Protein AF-A0A938QPD2-F1 (afdb_monomer)

Solvent-accessible surface area (backbone atoms only — not comparable to full-atom values): 8062 Å² total; per-residue (Å²): 136,84,89,86,85,81,87,83,86,51,97,85,56,64,78,82,76,54,91,72,86,74,48,78,65,59,46,38,57,74,72,45,44,70,67,54,48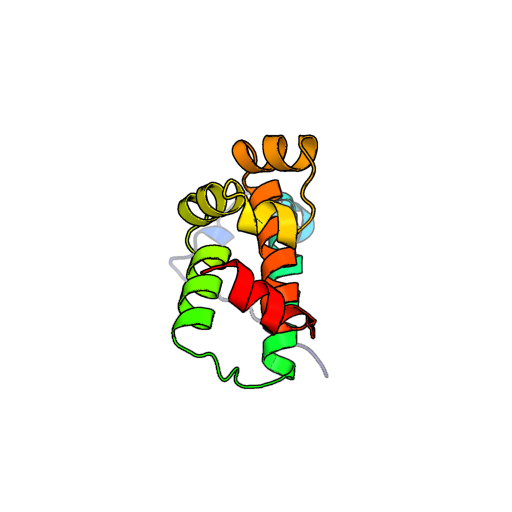,78,63,45,56,68,52,47,51,54,54,50,52,45,62,72,75,45,88,78,92,64,54,79,64,56,48,53,52,51,47,32,51,75,72,30,61,72,59,32,59,55,49,56,70,36,68,54,42,33,70,72,68,69,63,49,73,68,59,49,56,44,37,75,79,30,69,68,51,38,48,57,52,32,51,56,52,46,47,38,60,75,75,39,92,60,19,62,61,53,57,59,51,71,112

Radius of gyration: 20.28 Å; Cα contacts (8 Å, |Δi|>4): 69; chains: 1; bounding box: 55×33×51 Å

Structure (mmCIF, N/CA/C/O backbone):
data_AF-A0A938QPD2-F1
#
_entry.id   AF-A0A938QPD2-F1
#
loop_
_atom_site.group_PDB
_atom_site.id
_atom_site.type_symbol
_atom_site.label_atom_id
_atom_site.label_alt_id
_atom_site.label_comp_id
_atom_site.label_asym_id
_atom_site.label_entity_id
_atom_site.label_seq_id
_atom_site.pdbx_PDB_ins_code
_atom_site.Cartn_x
_atom_site.Cartn_y
_atom_site.Cartn_z
_atom_site.occupancy
_atom_site.B_iso_or_equiv
_atom_site.auth_seq_id
_atom_site.auth_comp_id
_atom_site.auth_asym_id
_atom_site.auth_atom_id
_atom_site.pdbx_PDB_model_num
ATOM 1 N N . MET A 1 1 ? 34.637 2.287 -0.599 1.00 53.22 1 MET A N 1
ATOM 2 C CA . MET A 1 1 ? 34.002 1.005 -0.968 1.00 53.22 1 MET A CA 1
ATOM 3 C C . MET A 1 1 ? 33.808 1.033 -2.467 1.00 53.22 1 MET A C 1
ATOM 5 O O . MET A 1 1 ? 33.277 2.021 -2.950 1.00 53.22 1 MET A O 1
ATOM 9 N N . ALA A 1 2 ? 34.334 0.047 -3.189 1.00 61.31 2 ALA A N 1
ATOM 10 C CA . ALA A 1 2 ? 34.071 -0.100 -4.615 1.00 61.31 2 ALA A CA 1
ATOM 11 C C . ALA A 1 2 ? 32.944 -1.122 -4.763 1.00 61.31 2 ALA A C 1
ATOM 13 O O . ALA A 1 2 ? 33.076 -2.241 -4.265 1.00 61.31 2 ALA A O 1
ATOM 14 N N . ASP A 1 3 ? 31.846 -0.719 -5.391 1.00 63.50 3 ASP A N 1
ATOM 15 C CA . ASP A 1 3 ? 30.747 -1.626 -5.695 1.00 63.50 3 ASP A CA 1
ATOM 16 C C . ASP A 1 3 ? 31.125 -2.456 -6.925 1.00 63.50 3 ASP A C 1
ATOM 18 O O . ASP A 1 3 ? 31.516 -1.912 -7.960 1.00 63.50 3 ASP A O 1
ATOM 22 N N . TYR A 1 4 ? 31.024 -3.779 -6.807 1.00 76.38 4 TYR A N 1
ATOM 23 C CA . TYR A 1 4 ? 31.266 -4.709 -7.905 1.00 76.38 4 TYR A CA 1
ATOM 24 C C . TYR A 1 4 ? 29.931 -5.242 -8.411 1.00 76.38 4 TYR A C 1
ATOM 26 O O . TYR A 1 4 ? 29.170 -5.850 -7.658 1.00 76.38 4 TYR A O 1
ATOM 34 N N . TYR A 1 5 ? 29.671 -5.050 -9.700 1.00 76.75 5 TYR A N 1
ATOM 35 C CA . TYR A 1 5 ? 28.496 -5.584 -10.379 1.00 76.75 5 TYR A CA 1
ATOM 36 C C . TYR A 1 5 ? 28.948 -6.646 -11.381 1.00 76.75 5 TYR A C 1
ATOM 38 O O . TYR A 1 5 ? 29.895 -6.428 -12.135 1.00 76.75 5 TYR A O 1
ATOM 46 N N . PHE A 1 6 ? 28.270 -7.794 -11.402 1.00 79.94 6 PHE A N 1
ATOM 47 C CA . PHE A 1 6 ? 28.468 -8.824 -12.418 1.00 79.94 6 PHE A CA 1
ATOM 48 C C . PHE A 1 6 ? 27.136 -9.132 -13.094 1.00 79.94 6 PHE A C 1
ATOM 50 O O . PHE A 1 6 ? 26.117 -9.365 -12.443 1.00 79.94 6 PHE A O 1
ATOM 57 N N . CYS A 1 7 ? 27.144 -9.119 -14.421 1.00 79.44 7 CYS A N 1
ATOM 58 C CA . CYS A 1 7 ? 25.977 -9.446 -15.220 1.00 79.44 7 CYS A CA 1
ATOM 59 C C . CYS A 1 7 ? 25.925 -10.968 -15.414 1.00 79.44 7 CYS A C 1
ATOM 61 O O . CYS A 1 7 ? 26.819 -11.535 -16.042 1.00 79.44 7 CYS A O 1
ATOM 63 N N . ARG A 1 8 ? 24.917 -11.651 -14.853 1.00 81.50 8 ARG A N 1
ATOM 64 C CA . ARG A 1 8 ? 24.726 -13.090 -15.101 1.00 81.50 8 ARG A CA 1
ATOM 65 C C . ARG A 1 8 ? 23.965 -13.306 -16.401 1.00 81.50 8 ARG A C 1
ATOM 67 O O . ARG A 1 8 ? 22.782 -12.991 -16.481 1.00 81.50 8 ARG A O 1
ATOM 74 N N . GLN A 1 9 ? 24.637 -13.912 -17.372 1.00 83.75 9 GLN A N 1
ATOM 75 C CA . GLN A 1 9 ? 24.011 -14.437 -18.579 1.00 83.75 9 GLN A CA 1
ATOM 76 C C . GLN A 1 9 ? 23.632 -15.894 -18.335 1.00 83.75 9 GLN A C 1
ATOM 78 O O . GLN A 1 9 ? 24.479 -16.782 -18.302 1.00 83.75 9 GLN A O 1
ATOM 83 N N . LEU A 1 10 ? 22.349 -16.103 -18.069 1.00 87.69 10 LEU A N 1
ATOM 84 C CA . LEU A 1 10 ? 21.754 -17.423 -17.910 1.00 87.69 10 LEU A CA 1
ATOM 85 C C . LEU A 1 10 ? 21.240 -17.863 -19.282 1.00 87.69 10 LEU A C 1
ATOM 87 O O . LEU A 1 10 ? 20.648 -17.055 -19.994 1.00 87.69 10 LEU A O 1
ATOM 91 N N . ASP A 1 11 ? 21.458 -19.122 -19.642 1.00 88.81 11 ASP A N 1
ATOM 92 C CA . ASP A 1 11 ? 21.088 -19.720 -20.933 1.00 88.81 11 ASP A CA 1
ATOM 93 C C . ASP A 1 11 ? 19.585 -19.631 -21.245 1.00 88.81 11 ASP A C 1
ATOM 95 O O . ASP A 1 11 ?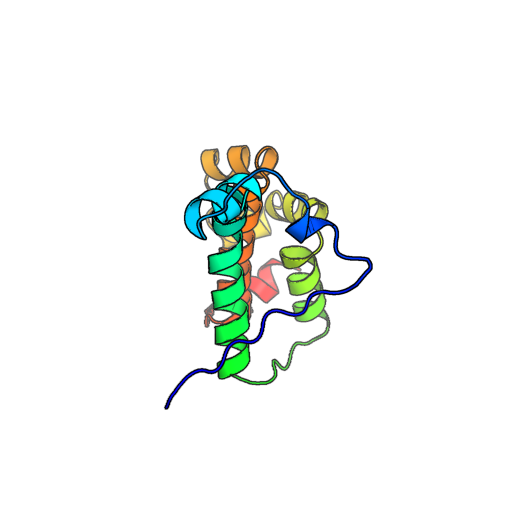 19.192 -19.529 -22.405 1.00 88.81 11 ASP A O 1
ATOM 99 N N . TYR A 1 12 ? 18.744 -19.591 -20.213 1.00 86.44 12 TYR A N 1
ATOM 100 C CA . TYR A 1 12 ? 17.298 -19.391 -20.338 1.00 86.44 12 TYR A CA 1
ATOM 101 C C . TYR A 1 12 ? 16.848 -17.918 -20.335 1.00 86.44 12 TYR A C 1
ATOM 103 O O . TYR A 1 12 ? 15.666 -17.639 -20.542 1.00 86.44 12 TYR A O 1
ATOM 111 N N . CYS A 1 13 ? 17.739 -16.955 -20.074 1.00 87.50 13 CYS A N 1
ATOM 112 C CA . CYS A 1 13 ? 17.379 -15.537 -20.041 1.00 87.50 13 CYS A CA 1
ATOM 113 C C . CYS A 1 13 ? 17.403 -14.940 -21.452 1.00 87.50 13 CYS A C 1
ATOM 115 O O . CYS A 1 13 ? 18.456 -14.575 -21.971 1.00 87.50 13 CYS A O 1
ATOM 117 N N . GLN A 1 14 ? 16.226 -14.762 -22.052 1.00 86.25 14 GLN A N 1
ATOM 118 C CA . GLN A 1 14 ? 16.100 -14.145 -23.379 1.00 86.25 14 GLN A CA 1
ATOM 119 C C . GLN A 1 14 ? 16.272 -12.618 -23.376 1.00 86.25 14 GLN A C 1
ATOM 121 O O . GLN A 1 14 ? 16.331 -12.011 -24.441 1.00 86.25 14 GLN A O 1
ATOM 126 N N . GLY A 1 15 ? 16.401 -11.986 -22.204 1.00 83.31 15 GLY A N 1
ATOM 127 C CA . GLY A 1 15 ? 16.505 -10.527 -22.085 1.00 83.31 15 GLY A CA 1
ATOM 128 C C . GLY A 1 15 ? 17.702 -9.918 -22.826 1.00 83.31 15 GLY A C 1
ATOM 129 O O . GLY A 1 15 ? 17.616 -8.783 -23.279 1.00 83.31 15 GLY A O 1
ATOM 130 N N . PHE A 1 16 ? 18.790 -10.675 -23.010 1.00 82.75 16 PHE A N 1
ATOM 131 C CA . PHE A 1 16 ? 19.975 -10.228 -23.759 1.00 82.75 16 PHE A CA 1
ATOM 132 C C . PHE A 1 16 ? 19.820 -10.304 -25.282 1.00 82.75 16 PHE A C 1
ATOM 134 O O . PHE A 1 16 ? 20.634 -9.725 -25.994 1.00 82.75 16 PHE A O 1
ATOM 141 N N . ALA A 1 17 ? 18.814 -11.025 -25.781 1.00 86.31 17 ALA A N 1
ATOM 142 C CA . ALA A 1 17 ? 18.542 -11.161 -27.212 1.00 86.31 17 ALA A CA 1
ATOM 143 C C . ALA A 1 17 ? 17.585 -10.075 -27.740 1.00 86.31 17 ALA A C 1
ATOM 145 O O . ALA A 1 17 ? 17.217 -10.104 -28.912 1.00 86.31 17 ALA A O 1
ATOM 146 N N . GLY A 1 18 ? 17.147 -9.150 -26.879 1.00 84.31 18 GLY A N 1
ATOM 147 C CA . GLY A 1 18 ? 16.262 -8.056 -27.261 1.00 84.31 18 GLY A CA 1
ATOM 148 C C . GLY A 1 18 ? 16.964 -7.014 -28.132 1.00 84.31 18 GLY A C 1
ATOM 149 O O . GLY A 1 18 ? 18.130 -6.697 -27.923 1.00 84.31 18 GLY A O 1
ATOM 150 N N . GLU A 1 19 ? 16.227 -6.445 -29.082 1.00 87.31 19 GLU A N 1
ATOM 151 C CA . GLU A 1 19 ? 16.722 -5.391 -29.982 1.00 87.31 19 GLU A CA 1
ATOM 152 C C . GLU A 1 19 ? 16.718 -3.995 -29.332 1.00 87.31 19 GLU A C 1
ATOM 154 O O . GLU A 1 19 ? 17.276 -3.044 -29.875 1.00 87.31 19 GLU A O 1
ATOM 159 N N . VAL A 1 20 ? 16.072 -3.860 -28.170 1.00 88.88 20 VAL A N 1
ATOM 160 C CA . VAL A 1 20 ? 15.909 -2.584 -27.468 1.00 88.88 20 VAL A CA 1
ATOM 161 C C . VAL A 1 20 ? 17.064 -2.364 -26.496 1.00 88.88 20 VAL A C 1
ATOM 163 O O . VAL A 1 20 ? 17.247 -3.127 -25.547 1.00 88.88 20 VAL A O 1
ATOM 166 N N . GLU A 1 21 ? 17.800 -1.270 -26.685 1.00 89.06 21 GLU A N 1
ATOM 167 C CA . GLU A 1 21 ? 18.731 -0.772 -25.676 1.00 89.06 21 GLU A CA 1
ATOM 168 C C . GLU A 1 21 ? 17.978 -0.042 -24.560 1.00 89.06 21 GLU A C 1
ATOM 170 O O . GLU A 1 21 ? 17.186 0.878 -24.789 1.00 89.06 21 GLU A O 1
ATOM 175 N N . TRP A 1 22 ? 18.250 -0.439 -23.320 1.00 90.44 22 TRP A N 1
ATOM 176 C CA . TRP A 1 22 ? 17.566 0.094 -22.153 1.00 90.44 22 TRP A CA 1
ATOM 177 C C . TRP A 1 22 ? 18.433 1.083 -21.388 1.00 90.44 22 TRP A C 1
ATOM 179 O O . TRP A 1 22 ? 19.561 0.795 -20.991 1.00 90.44 22 TRP A O 1
ATOM 189 N N . THR A 1 23 ? 17.842 2.225 -21.059 1.00 92.44 23 THR A N 1
ATOM 190 C CA . THR A 1 23 ? 18.266 3.001 -19.896 1.00 92.44 23 THR A CA 1
ATOM 191 C C . THR A 1 23 ? 17.464 2.532 -18.686 1.00 92.44 23 THR A C 1
ATOM 193 O O . THR A 1 23 ? 16.339 2.052 -18.828 1.00 92.44 23 THR A O 1
ATOM 196 N N . VAL A 1 24 ? 17.982 2.741 -17.472 1.00 89.88 24 VAL A N 1
ATOM 197 C CA . VAL A 1 24 ? 17.226 2.439 -16.239 1.00 89.88 24 VAL A CA 1
ATOM 198 C C . VAL A 1 24 ? 15.858 3.130 -16.244 1.00 89.88 24 VAL A C 1
ATOM 200 O O . VAL A 1 24 ? 14.865 2.545 -15.823 1.00 89.88 24 VAL A O 1
ATOM 203 N N . ARG A 1 25 ? 15.789 4.370 -16.743 1.00 91.44 25 ARG A N 1
ATOM 204 C CA . ARG A 1 25 ? 14.537 5.128 -16.835 1.00 91.44 25 ARG A CA 1
ATOM 205 C C . ARG A 1 25 ? 13.568 4.508 -17.840 1.00 91.44 25 ARG A C 1
ATOM 207 O O . ARG A 1 25 ? 12.414 4.306 -17.485 1.00 91.44 25 ARG A O 1
ATOM 214 N N . SER A 1 26 ? 14.021 4.233 -19.066 1.00 93.00 26 SER A N 1
ATOM 215 C CA . SER A 1 26 ? 13.142 3.705 -20.119 1.00 93.00 26 SER A CA 1
ATOM 216 C C . SER A 1 26 ? 12.622 2.318 -19.768 1.00 93.00 26 SER A C 1
ATOM 218 O O . SER A 1 26 ? 11.442 2.059 -19.961 1.00 93.00 26 SER A O 1
ATOM 220 N N . TRP A 1 27 ? 13.459 1.478 -19.159 1.00 90.75 27 TRP A N 1
ATOM 221 C CA . TRP A 1 27 ? 13.029 0.171 -18.677 1.00 90.75 27 TRP A CA 1
ATOM 222 C C . TRP A 1 27 ? 11.996 0.294 -17.555 1.00 90.75 27 TRP A C 1
ATOM 224 O O . TRP A 1 27 ? 10.958 -0.347 -17.600 1.00 90.75 27 TRP A O 1
ATOM 234 N N . ARG A 1 28 ? 12.212 1.170 -16.564 1.00 91.12 28 ARG A N 1
ATOM 235 C CA . ARG A 1 28 ? 11.230 1.366 -15.483 1.00 91.12 28 ARG A CA 1
ATOM 236 C C . ARG A 1 28 ? 9.866 1.830 -15.995 1.00 91.12 28 ARG A C 1
ATOM 238 O O . ARG A 1 28 ? 8.854 1.333 -15.509 1.00 91.12 28 ARG A O 1
ATOM 245 N N . ALA A 1 29 ? 9.856 2.760 -16.945 1.00 90.81 29 ALA A N 1
ATOM 246 C CA . ALA A 1 29 ? 8.625 3.241 -17.559 1.00 90.81 29 ALA A CA 1
ATOM 247 C C . ALA A 1 29 ? 7.917 2.123 -18.343 1.00 90.81 29 ALA A C 1
ATOM 249 O O . ALA A 1 29 ? 6.719 1.930 -18.177 1.00 90.81 29 ALA A O 1
ATOM 250 N N . ASP A 1 30 ? 8.664 1.342 -19.127 1.00 91.25 30 ASP A N 1
ATOM 251 C CA . ASP A 1 30 ? 8.136 0.202 -19.890 1.00 91.25 30 ASP A CA 1
ATOM 252 C C . ASP A 1 30 ? 7.495 -0.871 -18.993 1.00 91.25 30 ASP A C 1
ATOM 254 O O . ASP A 1 30 ? 6.444 -1.418 -19.310 1.00 91.25 30 ASP A O 1
ATOM 258 N N . GLN A 1 31 ? 8.079 -1.118 -17.822 1.00 91.19 31 GLN A N 1
ATOM 259 C CA . GLN A 1 31 ? 7.557 -2.080 -16.851 1.00 91.19 31 GLN A CA 1
ATOM 260 C C . GLN A 1 31 ? 6.392 -1.534 -15.995 1.00 91.19 31 GLN A C 1
ATOM 262 O O . GLN A 1 31 ? 5.907 -2.241 -15.111 1.00 91.19 31 GLN A O 1
ATOM 267 N N . GLY A 1 32 ? 5.959 -0.282 -16.200 1.00 91.25 32 GLY A N 1
ATOM 268 C CA . GLY A 1 32 ? 4.867 0.341 -15.439 1.00 91.25 32 GLY A CA 1
ATOM 269 C C . GLY A 1 32 ? 5.217 0.667 -13.982 1.00 91.25 32 GLY A C 1
ATOM 270 O O . GLY A 1 32 ? 4.345 0.698 -13.110 1.00 91.25 32 GLY A O 1
ATOM 271 N N . PHE A 1 33 ? 6.504 0.869 -13.659 1.00 88.88 33 PHE A N 1
ATOM 272 C CA . PHE A 1 33 ? 6.906 1.172 -12.277 1.00 88.88 33 PHE A CA 1
ATOM 273 C C . PHE A 1 33 ? 6.321 2.486 -11.764 1.00 88.88 33 PHE A C 1
ATOM 275 O O . PHE A 1 33 ? 6.148 2.626 -10.554 1.00 88.88 33 PHE A O 1
ATOM 282 N N . ASP A 1 34 ? 6.065 3.449 -12.645 1.00 86.19 34 ASP A N 1
ATOM 283 C CA . ASP A 1 34 ? 5.617 4.778 -12.239 1.00 86.19 34 ASP A CA 1
ATOM 284 C C . ASP A 1 34 ? 4.197 4.730 -11.659 1.00 86.19 34 ASP A C 1
ATOM 286 O O . ASP A 1 34 ? 3.927 5.379 -10.647 1.00 86.19 34 ASP A O 1
ATOM 290 N N . GLU A 1 35 ? 3.312 3.901 -12.214 1.00 84.94 35 GLU A N 1
ATOM 291 C CA . GLU A 1 35 ? 1.986 3.622 -11.663 1.00 84.94 35 GLU A CA 1
ATOM 292 C C . GLU A 1 35 ? 2.082 2.840 -10.347 1.00 84.94 35 GLU A C 1
ATOM 294 O O . GLU A 1 35 ? 1.458 3.215 -9.352 1.00 84.94 35 GLU A O 1
ATOM 299 N N . TYR A 1 36 ? 2.908 1.789 -10.306 1.00 83.62 36 TYR A N 1
ATOM 300 C CA . TYR A 1 36 ? 3.097 0.973 -9.102 1.00 83.62 36 TYR A CA 1
ATOM 301 C C . TYR A 1 36 ? 3.679 1.769 -7.922 1.00 83.62 36 TYR A C 1
ATOM 303 O O . TYR A 1 36 ? 3.303 1.544 -6.768 1.00 83.62 36 TYR A O 1
ATOM 311 N N . GLU A 1 37 ? 4.580 2.721 -8.180 1.00 86.12 37 GLU A N 1
ATOM 312 C CA . GLU A 1 37 ? 5.179 3.574 -7.148 1.00 86.12 37 GLU A CA 1
ATOM 313 C C . GLU A 1 37 ? 4.140 4.374 -6.357 1.00 86.12 37 GLU A C 1
ATOM 315 O O . GLU A 1 37 ? 4.351 4.606 -5.163 1.00 86.12 37 GLU A O 1
ATOM 320 N N . GLN A 1 38 ? 3.021 4.756 -6.985 1.00 86.25 38 GLN A N 1
ATOM 321 C CA . GLN A 1 38 ? 2.011 5.634 -6.384 1.00 86.25 38 GLN A CA 1
ATOM 322 C C . GLN A 1 38 ? 1.395 5.061 -5.105 1.00 86.25 38 GLN A C 1
ATOM 324 O O . GLN A 1 38 ? 0.978 5.834 -4.248 1.00 86.25 38 GLN A O 1
ATOM 329 N N . GLY A 1 39 ? 1.338 3.731 -4.978 1.00 84.62 39 GLY A N 1
ATOM 330 C CA . GLY A 1 39 ? 0.859 3.042 -3.776 1.00 84.62 39 GLY A CA 1
ATOM 331 C C . GLY A 1 39 ? 1.953 2.310 -2.997 1.00 84.62 39 GLY A C 1
ATOM 332 O O . GLY A 1 39 ? 1.761 1.975 -1.832 1.00 84.62 39 GLY A O 1
ATOM 333 N N . ARG A 1 40 ? 3.110 2.034 -3.607 1.00 89.94 40 ARG A N 1
ATOM 334 C CA . ARG A 1 40 ? 4.159 1.212 -2.982 1.00 89.94 40 ARG A CA 1
ATOM 335 C C . ARG A 1 40 ? 4.933 1.953 -1.893 1.00 89.94 40 ARG A C 1
ATOM 337 O O . ARG A 1 40 ? 5.350 1.336 -0.915 1.00 89.94 40 ARG A O 1
ATOM 344 N N . ARG A 1 41 ? 5.172 3.255 -2.073 1.00 89.94 41 ARG A N 1
ATOM 345 C CA . ARG A 1 41 ? 6.046 4.033 -1.181 1.00 89.94 41 ARG A CA 1
ATOM 346 C C . ARG A 1 41 ? 5.512 4.102 0.247 1.00 89.94 41 ARG A C 1
ATOM 348 O O . ARG A 1 41 ? 6.222 3.741 1.176 1.00 89.94 41 ARG A O 1
ATOM 355 N N . GLU A 1 42 ? 4.252 4.485 0.393 1.00 91.44 42 GLU A N 1
ATOM 356 C CA . GLU A 1 42 ? 3.578 4.624 1.690 1.00 91.44 42 GLU A CA 1
ATOM 357 C C . GLU A 1 42 ? 3.503 3.274 2.428 1.00 91.44 42 GLU A C 1
ATOM 359 O O . GLU A 1 42 ? 3.708 3.203 3.639 1.00 91.44 42 GLU A O 1
ATOM 364 N N . TRP A 1 43 ? 3.304 2.171 1.695 1.00 93.25 43 TRP A N 1
ATOM 365 C CA . TRP A 1 43 ? 3.358 0.824 2.269 1.00 93.25 43 TRP A CA 1
ATOM 366 C C . TRP A 1 43 ? 4.735 0.469 2.827 1.00 93.25 43 TRP A C 1
ATOM 3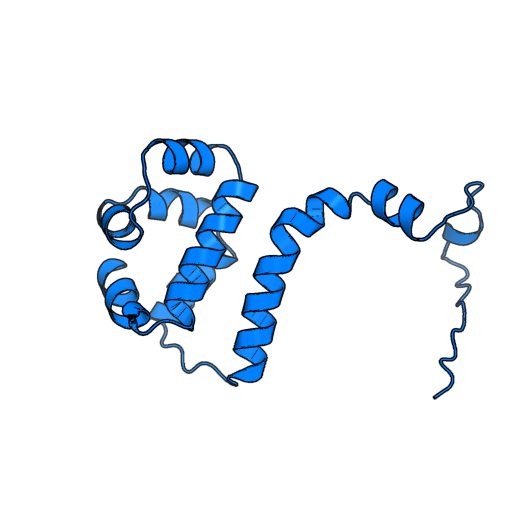68 O O . TRP A 1 43 ? 4.849 -0.056 3.936 1.00 93.25 43 TRP A O 1
ATOM 378 N N . LEU A 1 44 ? 5.795 0.763 2.070 1.00 93.81 44 LEU A N 1
ATOM 379 C CA . LEU A 1 44 ? 7.156 0.527 2.536 1.00 93.81 44 LEU A CA 1
ATOM 380 C C . LEU A 1 44 ? 7.484 1.333 3.785 1.00 93.81 44 LEU A C 1
ATOM 382 O O . LEU A 1 44 ? 8.143 0.803 4.672 1.00 93.81 44 LEU A O 1
ATOM 386 N N . GLU A 1 45 ? 7.038 2.584 3.865 1.00 92.75 45 GLU A N 1
ATOM 387 C CA . GLU A 1 45 ? 7.250 3.422 5.045 1.00 92.75 45 GLU A CA 1
ATOM 388 C C . GLU A 1 45 ? 6.644 2.775 6.297 1.00 92.75 45 GLU A C 1
ATOM 390 O O . GLU A 1 45 ? 7.337 2.652 7.307 1.00 92.75 45 GLU A O 1
ATOM 395 N N . ILE A 1 46 ? 5.417 2.245 6.206 1.00 92.94 46 ILE A N 1
ATOM 396 C CA . ILE A 1 46 ? 4.770 1.504 7.303 1.00 92.94 46 ILE A CA 1
ATOM 397 C C . ILE A 1 46 ? 5.603 0.280 7.709 1.00 92.94 46 ILE A C 1
ATOM 399 O O . ILE A 1 46 ? 5.863 0.070 8.896 1.00 92.94 46 ILE A O 1
ATOM 403 N N . LEU A 1 47 ? 6.038 -0.532 6.739 1.00 91.75 47 LEU A N 1
ATOM 404 C CA . LEU A 1 47 ? 6.822 -1.741 7.015 1.00 91.75 47 LEU A CA 1
ATOM 405 C C . LEU A 1 47 ? 8.182 -1.422 7.646 1.00 91.75 47 LEU A C 1
ATOM 407 O O . LEU A 1 47 ? 8.591 -2.089 8.598 1.00 91.75 47 LEU A O 1
ATOM 411 N N . LEU A 1 48 ? 8.876 -0.403 7.136 1.00 93.12 48 LEU A N 1
ATOM 412 C CA . LEU A 1 48 ? 10.170 0.039 7.654 1.00 93.12 48 LEU A CA 1
ATOM 413 C C . LEU A 1 48 ? 10.029 0.601 9.067 1.00 93.12 48 LEU A C 1
ATOM 415 O O . LEU A 1 48 ? 10.794 0.222 9.952 1.00 93.12 48 LEU A O 1
ATOM 419 N N . GLN A 1 49 ? 9.024 1.446 9.303 1.00 91.62 49 GLN A N 1
ATOM 420 C CA . GLN A 1 49 ? 8.744 1.994 10.625 1.00 91.62 49 GLN A CA 1
ATOM 421 C C . GLN A 1 49 ? 8.430 0.885 11.636 1.00 91.62 49 GLN A C 1
ATOM 423 O O . GLN A 1 49 ? 8.995 0.882 12.730 1.00 91.62 49 GLN A O 1
ATOM 428 N N . GLN A 1 50 ? 7.603 -0.098 11.264 1.00 89.62 50 GLN A N 1
ATOM 429 C CA . GLN A 1 50 ? 7.343 -1.257 12.120 1.00 89.62 50 GLN A CA 1
ATOM 430 C C . GLN A 1 50 ? 8.618 -2.074 12.378 1.00 89.62 50 GLN A C 1
ATOM 432 O O . GLN A 1 50 ? 8.839 -2.527 13.500 1.00 89.62 50 GLN A O 1
ATOM 437 N N . GLY A 1 51 ? 9.477 -2.236 11.367 1.00 89.62 51 GLY A N 1
ATOM 438 C CA . GLY A 1 51 ? 10.774 -2.901 11.505 1.00 89.62 51 GLY A CA 1
ATOM 439 C C . GLY A 1 51 ? 11.695 -2.213 12.516 1.00 89.62 51 GLY A C 1
ATOM 440 O O . GLY A 1 51 ? 12.370 -2.895 13.284 1.00 89.62 51 GLY A O 1
ATOM 441 N N . LEU A 1 52 ? 11.676 -0.877 12.569 1.00 89.69 52 LEU A N 1
ATOM 442 C CA . LEU A 1 52 ? 12.442 -0.085 13.538 1.00 89.69 52 LEU A CA 1
ATOM 443 C C . LEU A 1 52 ? 11.877 -0.168 14.964 1.00 89.69 52 LEU A C 1
ATOM 445 O O . LEU A 1 52 ? 12.646 -0.160 15.922 1.00 89.69 52 LEU A O 1
ATOM 449 N N . GLN A 1 53 ? 10.553 -0.259 15.119 1.00 87.38 53 GLN A N 1
ATOM 450 C CA . GLN A 1 53 ? 9.903 -0.393 16.432 1.00 87.38 53 GLN A CA 1
ATOM 451 C C . GLN A 1 53 ? 10.030 -1.803 17.032 1.00 87.38 53 GLN A C 1
ATOM 453 O O . GLN A 1 53 ? 9.833 -1.986 18.234 1.00 87.38 53 GLN A O 1
ATOM 458 N N . GLY A 1 54 ? 10.376 -2.800 16.213 1.00 84.50 54 GLY A N 1
ATOM 459 C CA . GLY A 1 54 ? 10.508 -4.188 16.635 1.00 84.50 54 GLY A CA 1
ATOM 460 C C . GLY A 1 54 ? 9.178 -4.959 16.610 1.00 84.50 54 GLY A C 1
ATOM 461 O O . GLY A 1 54 ? 8.218 -4.554 15.949 1.00 84.50 54 GLY A O 1
ATOM 462 N N . PRO A 1 55 ? 9.110 -6.131 17.265 1.00 83.25 55 PRO A N 1
ATOM 463 C CA . PRO A 1 55 ? 7.961 -7.024 17.155 1.00 83.25 55 PRO A CA 1
ATOM 464 C C . PRO A 1 55 ? 6.692 -6.421 17.773 1.00 83.25 55 PRO A C 1
ATOM 466 O O . PRO A 1 55 ? 6.648 -6.092 18.958 1.00 83.25 55 PRO A O 1
ATOM 469 N N . LEU A 1 56 ? 5.622 -6.352 16.976 1.00 80.50 56 LEU A N 1
ATOM 470 C CA . LEU A 1 56 ? 4.308 -5.900 17.425 1.00 80.50 56 LEU A CA 1
ATOM 471 C C . LEU A 1 56 ? 3.601 -6.992 18.241 1.00 80.50 56 LEU A C 1
ATOM 473 O O . LEU A 1 56 ? 3.225 -8.040 17.709 1.00 80.50 56 LEU A O 1
ATOM 477 N N . GLN A 1 57 ? 3.327 -6.721 19.516 1.00 80.56 57 GLN A N 1
ATOM 478 C CA . GLN A 1 57 ? 2.447 -7.562 20.332 1.00 80.56 57 GLN A CA 1
ATOM 479 C C . GLN A 1 57 ? 0.977 -7.279 19.988 1.00 80.56 57 GLN A C 1
ATOM 481 O O . GLN A 1 57 ? 0.269 -6.551 20.679 1.00 80.56 57 GLN A O 1
ATOM 486 N N . ALA A 1 58 ? 0.511 -7.848 18.877 1.00 82.38 58 ALA A N 1
ATOM 487 C CA . ALA A 1 58 ? -0.874 -7.730 18.439 1.00 82.38 58 ALA A CA 1
ATOM 488 C C . ALA A 1 58 ? -1.739 -8.847 19.038 1.00 82.38 58 ALA A C 1
ATOM 490 O O . ALA A 1 58 ? -1.444 -10.033 18.888 1.00 82.38 58 ALA A O 1
ATOM 491 N N . ASN A 1 59 ? -2.863 -8.495 19.663 1.00 88.31 59 ASN A N 1
ATOM 492 C CA . ASN A 1 59 ? -3.878 -9.485 20.024 1.00 88.31 59 ASN A CA 1
ATOM 493 C C . ASN A 1 59 ? -4.616 -10.003 18.764 1.00 88.31 59 ASN A C 1
ATOM 495 O O . ASN A 1 59 ? -4.457 -9.483 17.656 1.00 88.31 59 ASN A O 1
ATOM 499 N N . ALA A 1 60 ? -5.446 -11.043 18.914 1.00 90.44 60 ALA A N 1
ATOM 500 C CA . ALA A 1 60 ? -6.166 -11.646 17.784 1.00 90.44 60 ALA A CA 1
ATOM 501 C C . ALA A 1 60 ? -7.060 -10.647 17.029 1.00 90.44 60 ALA A C 1
ATOM 503 O O . ALA A 1 60 ? -7.265 -10.787 15.825 1.00 90.44 60 ALA A O 1
ATOM 504 N N . ARG A 1 61 ? -7.570 -9.630 17.727 1.00 86.19 61 ARG A N 1
ATOM 505 C CA . ARG A 1 61 ? -8.410 -8.588 17.147 1.00 86.19 61 ARG A CA 1
ATOM 506 C C . ARG A 1 61 ? -7.605 -7.655 16.245 1.00 86.19 61 ARG A C 1
ATOM 508 O O . ARG A 1 61 ? -7.976 -7.486 15.090 1.00 86.19 61 ARG A O 1
ATOM 515 N N . VAL A 1 62 ? -6.496 -7.110 16.746 1.00 86.56 62 VAL A N 1
ATOM 516 C CA . VAL A 1 62 ? -5.600 -6.236 15.972 1.00 86.56 62 VAL A CA 1
ATOM 517 C C . VAL A 1 62 ? -5.099 -6.961 14.727 1.00 86.56 62 VAL A C 1
ATOM 519 O O . VAL A 1 62 ? -5.140 -6.387 13.646 1.00 86.56 62 VAL A O 1
ATOM 522 N N . ARG A 1 63 ? -4.733 -8.246 14.847 1.00 90.19 63 ARG A N 1
ATOM 523 C CA . ARG A 1 63 ? -4.353 -9.071 13.690 1.00 90.19 63 ARG A CA 1
ATOM 524 C C . ARG A 1 63 ? -5.458 -9.139 12.638 1.00 90.19 63 ARG A C 1
ATOM 526 O O . ARG A 1 63 ? -5.181 -8.895 11.475 1.00 90.19 63 ARG A O 1
ATOM 533 N N . ARG A 1 64 ? -6.710 -9.411 13.028 1.00 91.56 64 ARG A N 1
ATOM 534 C CA . ARG A 1 64 ? -7.838 -9.455 12.078 1.00 91.56 64 ARG A CA 1
ATOM 535 C C . ARG A 1 64 ? -8.088 -8.112 11.394 1.00 91.56 64 ARG A C 1
ATOM 537 O O . ARG A 1 64 ? -8.328 -8.098 10.190 1.00 91.56 64 ARG A O 1
ATOM 544 N N . ILE A 1 65 ? -8.045 -7.010 12.146 1.00 89.69 65 ILE A N 1
ATOM 545 C CA . ILE A 1 65 ? -8.233 -5.661 11.593 1.00 89.69 65 ILE A CA 1
ATOM 546 C C . ILE A 1 65 ? -7.112 -5.359 10.597 1.00 89.69 65 ILE A C 1
ATOM 548 O O . ILE A 1 65 ? -7.398 -5.036 9.449 1.00 89.69 65 ILE A O 1
ATOM 552 N N . PHE A 1 66 ? -5.855 -5.553 11.001 1.00 92.12 66 PHE A N 1
ATOM 553 C CA . PHE A 1 66 ? -4.693 -5.371 10.135 1.00 92.12 66 PHE A CA 1
ATOM 554 C C . PHE A 1 66 ? -4.806 -6.207 8.857 1.00 92.12 66 PHE A C 1
ATOM 556 O O . PHE A 1 66 ? -4.682 -5.666 7.765 1.00 92.12 66 PHE A O 1
ATOM 563 N N . THR A 1 67 ? -5.109 -7.505 8.975 1.00 93.19 67 THR A N 1
ATOM 564 C CA . THR A 1 67 ? -5.262 -8.390 7.814 1.00 93.19 67 THR A CA 1
ATOM 565 C C . THR A 1 67 ? -6.366 -7.914 6.876 1.00 93.19 67 THR A C 1
ATOM 567 O O . THR A 1 67 ? -6.187 -7.963 5.666 1.00 93.19 67 THR A O 1
ATOM 570 N N . THR A 1 68 ? -7.479 -7.418 7.419 1.00 94.12 68 THR A N 1
ATOM 571 C CA . THR A 1 68 ? -8.585 -6.902 6.604 1.00 94.12 68 THR A CA 1
ATOM 572 C C . THR A 1 68 ? -8.156 -5.657 5.835 1.00 94.12 68 THR A C 1
ATOM 574 O O . THR A 1 68 ? -8.310 -5.609 4.623 1.00 94.12 68 THR A O 1
ATOM 577 N N . ILE A 1 69 ? -7.571 -4.675 6.526 1.00 93.94 69 ILE A N 1
ATOM 578 C CA . ILE A 1 69 ? -7.168 -3.404 5.914 1.00 93.94 69 ILE A CA 1
ATOM 579 C C . ILE A 1 69 ? -6.040 -3.610 4.886 1.00 93.94 69 ILE A C 1
ATOM 581 O O . ILE A 1 69 ? -6.054 -2.966 3.844 1.00 93.94 69 ILE A O 1
ATOM 585 N N . ALA A 1 70 ? -5.081 -4.501 5.161 1.00 93.69 70 ALA A N 1
ATOM 586 C CA . ALA A 1 70 ? -3.889 -4.682 4.329 1.00 93.69 70 ALA A CA 1
ATOM 587 C C . ALA A 1 70 ? -4.050 -5.698 3.183 1.00 93.69 70 ALA A C 1
ATOM 589 O O . ALA A 1 70 ? -3.364 -5.570 2.173 1.00 93.69 70 ALA A O 1
ATOM 590 N N . TYR A 1 71 ? -4.900 -6.721 3.335 1.00 94.25 71 TYR A N 1
ATOM 591 C CA . TYR A 1 71 ? -4.937 -7.862 2.405 1.00 94.25 71 TYR A CA 1
ATOM 592 C C . TYR A 1 71 ? -6.333 -8.236 1.890 1.00 94.25 71 TYR A C 1
ATOM 594 O O . TYR A 1 71 ? -6.424 -9.071 0.994 1.00 94.25 71 TYR A O 1
ATOM 602 N N . ASP A 1 72 ? -7.410 -7.642 2.412 1.00 95.62 72 ASP A N 1
ATOM 603 C CA . ASP A 1 72 ? -8.784 -7.891 1.947 1.00 95.62 72 ASP A CA 1
ATOM 604 C C . ASP A 1 72 ? -9.460 -6.561 1.554 1.00 95.62 72 ASP A C 1
ATOM 606 O O . ASP A 1 72 ? -10.298 -6.034 2.298 1.00 95.62 72 ASP A O 1
ATOM 610 N N . PRO A 1 73 ? -9.077 -5.974 0.400 1.00 92.25 73 PRO A N 1
ATOM 611 C CA . PRO A 1 73 ? -9.565 -4.665 -0.031 1.00 92.25 73 PRO A CA 1
ATOM 612 C C . PRO A 1 73 ? -11.088 -4.632 -0.205 1.00 92.25 73 PRO A C 1
ATOM 614 O O . PRO A 1 73 ? -11.723 -3.632 0.127 1.00 92.25 73 PRO A O 1
ATOM 617 N N . ASP A 1 74 ? -11.706 -5.732 -0.639 1.00 93.69 74 ASP A N 1
ATOM 618 C CA . ASP A 1 74 ? -13.160 -5.815 -0.794 1.00 93.69 74 ASP A CA 1
ATOM 619 C C . ASP A 1 74 ? -13.883 -5.732 0.548 1.00 93.69 74 ASP A C 1
ATOM 621 O O . ASP A 1 74 ? -14.891 -5.030 0.696 1.00 93.69 74 ASP A O 1
ATOM 625 N N . ARG A 1 75 ? -13.383 -6.449 1.559 1.00 93.94 75 ARG A N 1
ATOM 626 C CA . ARG A 1 75 ? -13.942 -6.368 2.907 1.00 93.94 75 ARG A CA 1
ATOM 627 C C . ARG A 1 75 ? -13.638 -5.032 3.559 1.00 93.9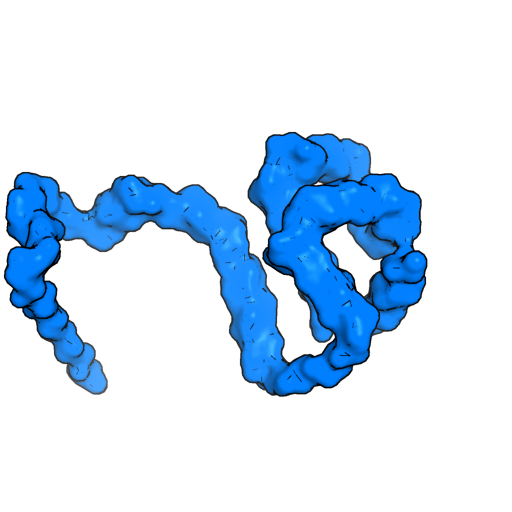4 75 ARG A C 1
ATOM 629 O O . ARG A 1 75 ? -14.517 -4.497 4.233 1.00 93.94 75 ARG A O 1
ATOM 636 N N . PHE A 1 76 ? -12.458 -4.469 3.324 1.00 94.50 76 PHE A N 1
ATOM 637 C CA . PHE A 1 76 ? -12.120 -3.137 3.806 1.00 94.50 76 PHE A CA 1
ATOM 638 C C . PHE A 1 76 ? -13.053 -2.068 3.221 1.00 94.50 76 PHE A C 1
ATOM 640 O O . PHE A 1 76 ? -13.593 -1.252 3.967 1.00 94.50 76 PHE A O 1
ATOM 647 N N . ARG A 1 77 ? -13.352 -2.137 1.918 1.00 93.31 77 ARG A N 1
ATOM 648 C CA . ARG A 1 77 ? -14.305 -1.245 1.244 1.00 93.31 77 ARG A CA 1
ATOM 649 C C . ARG A 1 77 ? -15.699 -1.304 1.879 1.00 93.31 77 ARG A C 1
ATOM 651 O O . ARG A 1 77 ? -16.313 -0.261 2.085 1.00 93.31 77 ARG A O 1
ATOM 658 N N . ARG A 1 78 ? -16.179 -2.494 2.265 1.00 91.81 78 ARG A N 1
ATOM 659 C CA . ARG A 1 78 ? -17.438 -2.640 3.026 1.00 91.81 78 ARG A CA 1
ATOM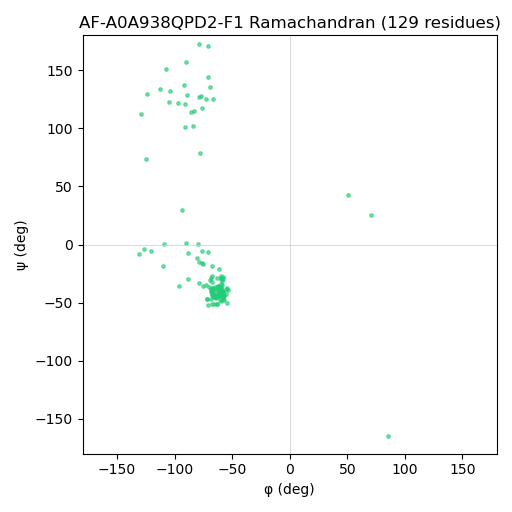 660 C C . ARG A 1 78 ? -17.341 -2.049 4.434 1.00 91.81 78 ARG A C 1
ATOM 662 O O . ARG A 1 78 ? -18.251 -1.340 4.846 1.00 91.81 78 ARG A O 1
ATOM 669 N N . MET A 1 79 ? -16.234 -2.290 5.134 1.00 90.12 79 MET A N 1
ATOM 670 C CA . MET A 1 79 ? -15.998 -1.791 6.495 1.00 90.12 79 MET A CA 1
ATOM 671 C C . MET A 1 79 ? -15.991 -0.255 6.558 1.00 90.12 79 MET A C 1
ATOM 673 O O . MET A 1 79 ? -16.535 0.326 7.489 1.00 90.12 79 MET A O 1
ATOM 677 N N . ILE A 1 80 ? -15.458 0.419 5.533 1.00 90.06 80 ILE A N 1
ATOM 678 C CA . ILE A 1 80 ? -15.480 1.888 5.416 1.00 90.06 80 ILE A CA 1
ATOM 679 C C . ILE A 1 80 ? -16.907 2.455 5.385 1.00 90.06 80 ILE A C 1
ATOM 681 O O . ILE A 1 80 ? -17.150 3.583 5.822 1.00 90.06 80 ILE A O 1
ATOM 685 N N . LEU A 1 81 ? -17.870 1.691 4.866 1.00 87.62 81 LEU A N 1
ATOM 686 C CA . LEU A 1 81 ? -19.257 2.135 4.780 1.00 87.62 81 LEU A CA 1
ATOM 687 C C . LEU A 1 81 ? -19.981 2.072 6.127 1.00 87.62 81 LEU A C 1
ATOM 689 O O . LEU A 1 81 ? -21.020 2.719 6.258 1.00 87.62 81 LEU A O 1
ATOM 693 N N . GLU A 1 82 ? -19.444 1.350 7.109 1.00 87.81 82 GLU A N 1
ATOM 694 C CA . GLU A 1 82 ? -20.049 1.220 8.430 1.00 87.81 82 GLU A CA 1
ATOM 695 C C . GLU A 1 82 ? -19.986 2.556 9.198 1.00 87.81 82 GLU A C 1
ATOM 697 O O . GLU A 1 82 ? -18.940 3.216 9.218 1.00 87.81 82 GLU A O 1
ATOM 702 N N . PRO A 1 83 ? -21.078 2.984 9.867 1.00 83.50 83 PRO A N 1
ATOM 703 C CA . PRO A 1 83 ? -21.130 4.279 10.554 1.00 83.50 83 PRO A CA 1
ATOM 704 C C . PRO A 1 83 ? -20.008 4.486 11.579 1.00 83.50 83 PRO A C 1
ATOM 706 O O . PRO A 1 83 ? -19.446 5.579 11.666 1.00 83.50 83 PRO A O 1
ATOM 709 N N . ALA A 1 84 ? -19.647 3.427 12.312 1.00 79.56 84 ALA A N 1
ATOM 710 C CA . ALA A 1 84 ? -18.593 3.466 13.323 1.00 79.56 84 ALA A CA 1
ATOM 711 C C . ALA A 1 84 ? -17.216 3.799 12.718 1.00 79.56 84 ALA A C 1
ATOM 713 O O . ALA A 1 84 ? -16.428 4.549 13.305 1.00 79.56 84 ALA A O 1
ATOM 714 N N . PHE A 1 85 ? -16.950 3.315 11.500 1.00 81.50 85 PHE A N 1
ATOM 715 C CA . PHE A 1 85 ? -15.716 3.611 10.783 1.00 81.50 85 PHE A CA 1
ATOM 716 C C . PHE A 1 85 ? -15.679 5.052 10.277 1.00 81.50 85 PHE A C 1
ATOM 718 O O . PHE A 1 85 ? -14.699 5.766 10.500 1.00 81.50 85 PHE A O 1
ATOM 725 N N . ARG A 1 86 ? -16.772 5.506 9.646 1.00 78.50 86 ARG A N 1
ATOM 726 C CA . ARG A 1 86 ? -16.882 6.873 9.109 1.00 78.50 86 ARG A CA 1
ATOM 727 C C . ARG A 1 86 ? -16.674 7.926 10.189 1.00 78.50 86 ARG A C 1
ATOM 729 O O . ARG A 1 86 ? -15.984 8.916 9.958 1.00 78.50 86 ARG A O 1
ATOM 736 N N . GLN A 1 87 ? -17.227 7.690 11.378 1.00 75.38 87 GLN A N 1
ATOM 737 C CA . GLN A 1 87 ? -17.084 8.604 12.506 1.00 75.38 87 GLN A CA 1
ATOM 738 C C . GLN A 1 87 ? -15.651 8.641 13.058 1.00 75.38 87 GLN A C 1
ATOM 740 O O . GLN A 1 87 ? -15.213 9.684 13.534 1.00 75.38 87 GLN A O 1
ATOM 745 N N . SER A 1 88 ? -14.916 7.530 12.968 1.00 76.25 88 SER A N 1
ATOM 746 C CA . SER A 1 88 ? -13.553 7.410 13.500 1.00 76.25 88 SER A CA 1
ATOM 747 C C . SER A 1 88 ? -12.490 8.043 12.600 1.00 76.25 88 SER A C 1
ATOM 749 O O . SER A 1 88 ? -11.496 8.560 13.106 1.00 76.25 88 SER A O 1
ATOM 751 N N . PHE A 1 89 ? -12.692 8.013 11.279 1.00 78.44 89 PHE A N 1
ATOM 752 C CA . PHE A 1 89 ? -11.715 8.499 10.295 1.00 78.44 89 PHE A CA 1
ATOM 753 C C . PHE A 1 89 ? -12.115 9.797 9.581 1.00 78.44 89 PHE A C 1
ATOM 755 O O . PHE A 1 89 ? -11.334 10.291 8.770 1.00 78.44 89 PHE A O 1
ATOM 762 N N . HIS A 1 90 ? -13.284 10.365 9.904 1.00 81.25 90 HIS A N 1
ATOM 763 C CA . HIS A 1 90 ? -13.784 11.634 9.356 1.00 81.25 90 HIS A CA 1
ATOM 764 C C . HIS A 1 90 ? -13.744 11.699 7.817 1.00 81.25 90 HIS A C 1
ATOM 766 O O . HIS A 1 90 ? -13.359 12.715 7.246 1.00 81.25 90 HIS A O 1
ATOM 772 N N . LEU A 1 91 ? -14.131 10.604 7.154 1.00 83.38 91 LEU A N 1
ATOM 773 C CA . LEU A 1 91 ? -14.186 10.529 5.692 1.00 83.38 91 LEU A CA 1
ATOM 774 C C . LEU A 1 91 ? -15.378 11.347 5.185 1.00 83.38 91 LEU A C 1
ATOM 776 O O . LEU A 1 91 ? -16.514 11.111 5.612 1.00 83.38 91 LEU A O 1
ATOM 780 N N . ASP A 1 92 ? -15.130 12.293 4.284 1.00 85.38 92 ASP A N 1
ATOM 781 C CA . ASP A 1 92 ? -16.200 13.042 3.629 1.00 85.38 92 ASP A CA 1
ATOM 782 C C . ASP A 1 92 ? -16.863 12.226 2.499 1.00 85.38 92 ASP A C 1
ATOM 784 O O . ASP A 1 92 ? -16.446 11.118 2.147 1.00 85.38 92 ASP A O 1
ATOM 788 N N . ASN A 1 93 ? -17.956 12.756 1.944 1.00 86.81 93 ASN A N 1
ATOM 789 C CA . ASN A 1 93 ? -18.711 12.063 0.898 1.00 86.81 93 ASN A CA 1
ATOM 790 C C . ASN A 1 93 ? -17.937 11.947 -0.426 1.00 86.81 93 ASN A C 1
ATOM 792 O O . ASN A 1 93 ? -18.181 11.009 -1.183 1.00 86.81 93 ASN A O 1
ATOM 796 N N . GLU A 1 94 ? -17.038 12.885 -0.728 1.00 89.81 94 GLU A N 1
ATOM 797 C CA . GLU A 1 94 ? -16.244 12.867 -1.959 1.00 89.81 94 GLU A CA 1
ATOM 798 C C . GLU A 1 94 ? -15.184 11.763 -1.887 1.00 89.81 94 GLU A C 1
ATOM 800 O O . GLU A 1 94 ? -15.076 10.931 -2.793 1.00 89.81 94 GLU A O 1
ATOM 805 N N . GLU A 1 95 ? -14.480 11.688 -0.760 1.00 89.75 95 GLU A N 1
ATOM 806 C CA . GLU A 1 95 ? -13.497 10.658 -0.461 1.00 89.75 95 GLU A CA 1
ATOM 807 C C . GLU A 1 95 ? -14.158 9.272 -0.450 1.00 89.75 95 GLU A C 1
ATOM 809 O O . GLU A 1 95 ? -13.665 8.351 -1.103 1.00 89.75 95 GLU A O 1
ATOM 814 N N . LEU A 1 96 ? -15.332 9.125 0.179 1.00 89.75 96 LEU A N 1
ATOM 815 C CA . LEU A 1 96 ? -16.098 7.873 0.158 1.00 89.75 96 LEU A CA 1
ATOM 816 C C . LEU A 1 96 ? -16.448 7.417 -1.261 1.00 89.75 96 LEU A C 1
ATOM 818 O O . LEU A 1 96 ? -16.238 6.249 -1.591 1.00 89.75 96 LEU A O 1
ATOM 822 N N . ASN A 1 97 ? -16.953 8.319 -2.105 1.00 91.69 97 ASN A N 1
ATOM 823 C CA . ASN A 1 97 ? -17.293 7.986 -3.488 1.00 91.69 97 ASN A CA 1
ATOM 824 C C . ASN A 1 97 ? -16.055 7.535 -4.274 1.00 91.69 97 ASN A C 1
ATOM 826 O O . ASN A 1 97 ? -16.116 6.534 -4.985 1.00 91.69 97 ASN A O 1
ATOM 830 N N . SER A 1 98 ? -14.923 8.222 -4.090 1.00 93.75 98 SER A N 1
ATOM 831 C CA . SER A 1 98 ? -13.651 7.862 -4.723 1.00 93.75 98 SER A CA 1
ATOM 832 C C . SER A 1 98 ? -13.183 6.463 -4.309 1.00 93.75 98 SER A C 1
ATOM 834 O O . SER A 1 98 ? -12.886 5.627 -5.162 1.00 93.75 98 SER A O 1
ATOM 836 N N . ILE A 1 99 ? -13.204 6.153 -3.009 1.00 93.69 99 ILE A N 1
ATOM 837 C CA . ILE A 1 99 ? -12.804 4.843 -2.471 1.00 93.69 99 ILE A CA 1
ATOM 838 C C . ILE A 1 99 ? -13.646 3.703 -3.065 1.00 93.69 99 ILE A C 1
ATOM 840 O O . ILE A 1 99 ? -13.135 2.598 -3.277 1.00 93.69 99 ILE A O 1
ATOM 844 N N . MET A 1 100 ? -14.934 3.934 -3.342 1.00 91.75 100 MET A N 1
ATOM 845 C CA . MET A 1 100 ? -15.816 2.889 -3.873 1.00 91.75 100 MET A CA 1
ATOM 846 C C . MET A 1 100 ? -15.451 2.453 -5.295 1.00 91.75 100 MET A C 1
ATOM 848 O O . MET A 1 100 ? -15.712 1.305 -5.643 1.00 91.75 100 MET A O 1
ATOM 852 N N . THR A 1 101 ? -14.831 3.323 -6.094 1.00 92.50 101 THR A N 1
ATOM 853 C CA . THR A 1 101 ? -14.542 3.052 -7.514 1.00 92.50 101 THR A CA 1
ATOM 854 C C . THR A 1 101 ? -13.058 3.104 -7.874 1.00 92.50 101 THR A C 1
ATOM 856 O O . THR A 1 101 ? -12.706 2.811 -9.012 1.00 92.50 101 THR A O 1
ATOM 859 N N . ASN A 1 102 ? -12.184 3.491 -6.943 1.00 94.19 102 ASN A N 1
ATOM 860 C CA . ASN A 1 102 ? -10.751 3.647 -7.179 1.00 94.19 102 ASN A CA 1
ATOM 861 C C . ASN A 1 102 ? -9.937 2.900 -6.112 1.00 94.19 102 ASN A C 1
ATOM 863 O O . ASN A 1 102 ? -9.901 3.289 -4.942 1.00 94.19 102 ASN A O 1
ATOM 867 N N . ASP A 1 103 ? -9.247 1.838 -6.529 1.00 92.38 103 ASP A N 1
ATOM 868 C CA . ASP A 1 103 ? -8.432 1.018 -5.630 1.00 92.38 103 ASP A CA 1
ATOM 869 C C . ASP A 1 103 ? -7.208 1.763 -5.091 1.00 92.38 103 ASP A C 1
ATOM 871 O O . ASP A 1 103 ? -6.837 1.555 -3.939 1.00 92.38 103 ASP A O 1
ATOM 875 N N . LE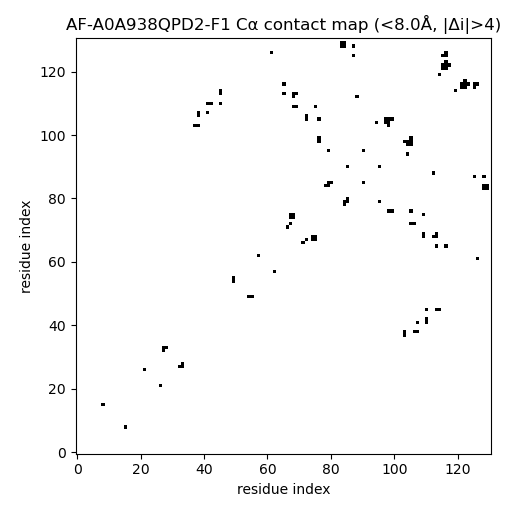U A 1 104 ? -6.615 2.689 -5.852 1.00 92.19 104 LEU A N 1
ATOM 876 C CA . LEU A 1 104 ? -5.520 3.520 -5.344 1.00 92.19 104 LEU A CA 1
ATOM 877 C C . LEU A 1 104 ? -6.012 4.471 -4.243 1.00 92.19 104 LEU A C 1
ATOM 879 O O . LEU A 1 104 ? -5.307 4.692 -3.259 1.00 92.19 104 LEU A O 1
ATOM 883 N N . ALA A 1 105 ? -7.228 5.010 -4.377 1.00 94.06 105 ALA A N 1
ATOM 884 C CA . ALA A 1 105 ? -7.841 5.823 -3.326 1.00 94.06 105 ALA A CA 1
ATOM 885 C C . ALA A 1 105 ? -8.124 4.987 -2.066 1.00 94.06 105 ALA A C 1
ATOM 887 O O . ALA A 1 105 ? -7.768 5.400 -0.961 1.00 94.06 105 ALA A O 1
ATOM 888 N N . LEU A 1 106 ? -8.682 3.779 -2.232 1.00 95.00 106 LEU A N 1
ATOM 889 C CA . LEU A 1 106 ? -8.878 2.821 -1.139 1.00 95.00 106 LEU A CA 1
ATOM 890 C C . LEU A 1 106 ? -7.556 2.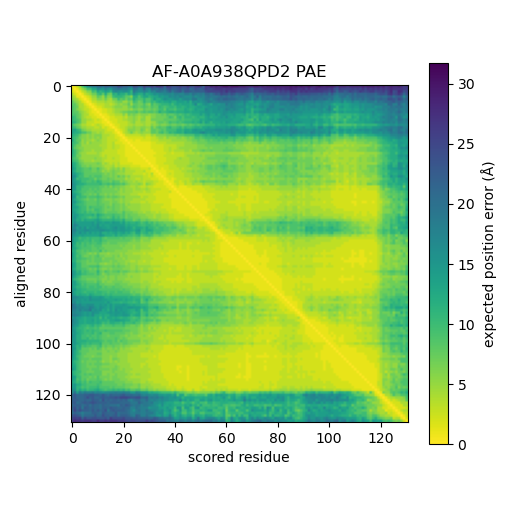493 -0.434 1.00 95.00 106 LEU A C 1
ATOM 892 O O . LEU A 1 106 ? -7.495 2.481 0.795 1.00 95.00 106 LEU A O 1
ATOM 896 N N . LEU A 1 107 ? -6.496 2.267 -1.206 1.00 94.12 107 LEU A N 1
ATOM 897 C CA . LEU A 1 107 ? -5.175 1.920 -0.704 1.00 94.12 107 LEU A CA 1
ATOM 898 C C . LEU A 1 107 ? -4.573 3.058 0.132 1.00 94.12 107 LEU A C 1
ATOM 900 O O . LEU A 1 107 ? -4.140 2.824 1.259 1.00 94.12 107 LEU A O 1
ATOM 904 N N . LYS A 1 108 ? -4.645 4.307 -0.335 1.00 92.62 108 LYS A N 1
ATOM 905 C CA . LYS A 1 108 ? -4.187 5.476 0.439 1.00 92.62 108 LYS A CA 1
ATOM 906 C C . LYS A 1 108 ? -4.918 5.619 1.774 1.00 92.62 108 LYS A C 1
ATOM 908 O O . LYS A 1 108 ? -4.298 5.894 2.804 1.00 92.62 108 LYS A O 1
ATOM 913 N N . VAL A 1 109 ? -6.229 5.377 1.790 1.00 93.12 109 VAL A N 1
ATOM 914 C CA . VAL A 1 109 ? -7.004 5.371 3.040 1.00 93.12 109 VAL A CA 1
ATOM 915 C C . VAL A 1 109 ? -6.627 4.187 3.926 1.00 93.12 109 VAL A C 1
ATOM 917 O O . VAL A 1 109 ? -6.468 4.373 5.131 1.00 93.12 109 VAL A O 1
ATOM 920 N N . SER A 1 110 ? -6.378 3.005 3.356 1.00 94.44 110 SER A N 1
ATOM 921 C CA . SER A 1 110 ? -5.888 1.849 4.116 1.00 94.44 110 SER A CA 1
ATOM 922 C C . SER A 1 110 ? -4.601 2.185 4.871 1.00 94.44 110 SER A C 1
ATOM 924 O O . SER A 1 110 ? -4.500 1.904 6.062 1.00 94.44 110 SER A O 1
ATOM 926 N N . TYR A 1 111 ? -3.664 2.897 4.240 1.00 93.94 111 TYR A N 1
ATOM 927 C CA . TYR A 1 111 ? -2.405 3.296 4.865 1.00 93.94 111 TYR A CA 1
ATOM 928 C C . TYR A 1 111 ? -2.599 4.309 5.986 1.00 93.94 111 TYR A C 1
ATOM 930 O O . TYR A 1 111 ? -1.965 4.182 7.034 1.00 93.94 111 TYR A O 1
ATOM 938 N N . ARG A 1 112 ? -3.512 5.276 5.825 1.00 91.50 112 ARG A N 1
ATOM 939 C CA . ARG A 1 112 ? -3.912 6.183 6.916 1.00 91.50 112 ARG A CA 1
ATOM 940 C C . ARG A 1 112 ? -4.463 5.390 8.104 1.00 91.50 112 ARG A C 1
ATOM 942 O O . ARG A 1 112 ? -4.069 5.633 9.244 1.00 91.50 112 ARG A O 1
ATOM 949 N N . CYS A 1 113 ? -5.319 4.406 7.843 1.00 91.56 113 CYS A N 1
ATOM 950 C CA . CYS A 1 113 ? -5.908 3.562 8.879 1.00 91.56 113 CYS A CA 1
ATOM 951 C C . CYS A 1 113 ? -4.879 2.656 9.562 1.00 91.56 113 CYS A C 1
ATOM 953 O O . CYS A 1 113 ? -4.915 2.513 10.783 1.00 91.56 113 CYS A O 1
ATOM 955 N N . LEU A 1 114 ? -3.941 2.081 8.808 1.00 92.12 114 LEU A N 1
ATOM 956 C CA . LEU A 1 114 ? -2.865 1.254 9.350 1.00 92.12 114 LEU A CA 1
ATOM 957 C C . LEU A 1 114 ? -1.887 2.073 10.187 1.00 92.12 114 LEU A C 1
ATOM 959 O O . LEU A 1 114 ? -1.552 1.648 11.287 1.00 92.12 114 LEU A O 1
ATOM 963 N N . ASN A 1 115 ? -1.494 3.264 9.732 1.00 91.19 115 ASN A N 1
ATOM 964 C CA . ASN A 1 115 ? -0.676 4.171 10.536 1.00 91.19 115 ASN A CA 1
ATOM 965 C C . ASN A 1 115 ? -1.364 4.510 11.861 1.00 91.19 115 ASN A C 1
ATOM 967 O O . ASN A 1 115 ? -0.738 4.454 12.919 1.00 91.19 115 ASN A O 1
ATOM 971 N N . ALA A 1 116 ? -2.666 4.799 11.823 1.00 88.19 116 ALA A N 1
ATOM 972 C CA . ALA A 1 116 ? -3.415 5.099 13.033 1.00 88.19 116 ALA A CA 1
ATOM 973 C C . ALA A 1 116 ? -3.516 3.877 13.971 1.00 88.19 116 ALA A C 1
ATOM 975 O O . ALA A 1 116 ? -3.306 3.998 15.177 1.00 88.19 116 ALA A O 1
ATOM 976 N N . LEU A 1 117 ? -3.763 2.685 13.418 1.00 87.50 117 LEU A N 1
ATOM 977 C CA . LEU A 1 117 ? -3.838 1.429 14.168 1.00 87.50 117 LEU A CA 1
ATOM 978 C C . LEU A 1 117 ? -2.503 1.027 14.817 1.00 87.50 117 LEU A C 1
ATOM 980 O O . LEU A 1 117 ? -2.513 0.441 15.901 1.00 87.50 117 LEU A O 1
ATOM 984 N N . LEU A 1 118 ? -1.382 1.280 14.137 1.00 87.25 118 LEU A N 1
ATOM 985 C CA . LEU A 1 118 ? -0.060 0.786 14.528 1.00 87.25 118 LEU A CA 1
ATOM 986 C C . LEU A 1 118 ? 0.753 1.800 15.336 1.00 87.25 118 LEU A C 1
ATOM 988 O O . LEU A 1 118 ? 1.487 1.395 16.232 1.00 87.25 118 LEU A O 1
ATOM 992 N N . PHE A 1 119 ? 0.635 3.097 15.035 1.00 85.31 119 PHE A N 1
ATOM 993 C CA . PHE A 1 119 ? 1.621 4.090 15.475 1.00 85.31 119 PHE A CA 1
ATOM 994 C C . PHE A 1 119 ? 1.051 5.298 16.228 1.00 85.31 119 PHE A C 1
ATOM 996 O O . PHE A 1 119 ? 1.835 6.125 16.687 1.00 85.31 119 PHE A O 1
ATOM 1003 N N . THR A 1 120 ? -0.271 5.435 16.378 1.00 78.31 120 THR A N 1
ATOM 1004 C CA . THR A 1 120 ? -0.856 6.564 17.133 1.00 78.31 120 THR A CA 1
ATOM 1005 C C . THR A 1 120 ? -1.428 6.148 18.481 1.00 78.31 120 THR A C 1
ATOM 1007 O O . THR A 1 120 ? -1.949 5.048 18.632 1.00 78.31 120 THR A O 1
ATOM 1010 N N . GLU A 1 121 ? -1.433 7.066 19.452 1.00 62.03 121 GLU A N 1
ATOM 1011 C CA . GLU A 1 121 ? -2.126 6.882 20.741 1.00 62.03 121 GLU A CA 1
ATOM 1012 C C . GLU A 1 121 ? -3.647 6.691 20.570 1.00 62.03 121 GLU A C 1
ATOM 1014 O O . GLU A 1 121 ? -4.315 6.096 21.414 1.00 62.03 121 GLU A O 1
ATOM 1019 N N . ALA A 1 122 ? -4.201 7.125 19.431 1.00 58.91 122 ALA A N 1
ATOM 1020 C CA . ALA A 1 122 ? -5.588 6.881 19.041 1.00 58.91 122 ALA A CA 1
ATOM 1021 C C . ALA A 1 122 ? -5.875 5.416 18.649 1.00 58.91 122 ALA A C 1
ATOM 1023 O O . ALA A 1 122 ? -7.040 5.063 18.451 1.00 58.91 122 ALA A O 1
ATOM 1024 N N . ALA A 1 123 ? -4.852 4.556 18.565 1.00 61.78 123 ALA A N 1
ATOM 1025 C CA . ALA A 1 123 ? -4.996 3.147 18.218 1.00 61.78 123 ALA A CA 1
ATOM 1026 C C . ALA A 1 123 ? -6.004 2.418 19.118 1.00 61.78 123 ALA A C 1
ATOM 1028 O O . ALA A 1 123 ? -6.758 1.591 18.616 1.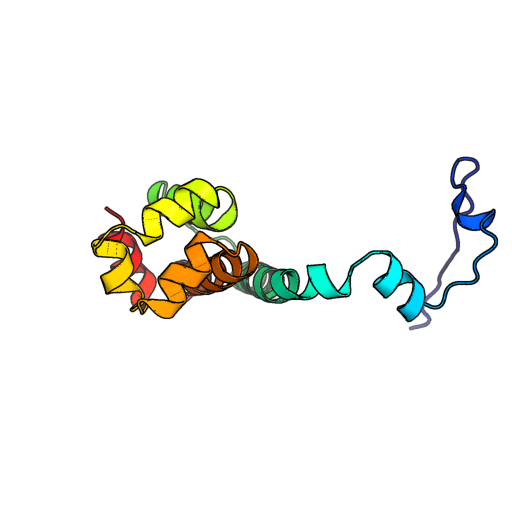00 61.78 123 ALA A O 1
ATOM 1029 N N . GLU A 1 124 ? -6.068 2.729 20.417 1.00 63.81 124 GLU A N 1
ATOM 1030 C CA . GLU A 1 124 ? -7.039 2.096 21.326 1.00 63.81 124 GLU A CA 1
ATOM 1031 C C . GLU A 1 124 ? -8.489 2.484 20.996 1.00 63.81 124 GLU A C 1
ATOM 1033 O O . GLU A 1 124 ? -9.346 1.609 20.881 1.00 63.81 124 GLU A O 1
ATOM 1038 N N . ARG A 1 125 ? -8.756 3.763 20.697 1.00 63.69 125 ARG A N 1
ATOM 1039 C CA . ARG A 1 125 ? -10.090 4.229 20.269 1.00 63.69 125 ARG A CA 1
ATOM 1040 C C . ARG A 1 125 ? -10.529 3.590 18.951 1.00 63.69 125 ARG A C 1
ATOM 1042 O O . ARG A 1 125 ? -11.685 3.214 18.795 1.00 63.69 125 ARG A O 1
ATOM 1049 N N . ILE A 1 126 ? -9.602 3.455 18.003 1.00 65.06 126 ILE A N 1
ATOM 1050 C CA . ILE A 1 126 ? -9.867 2.826 16.700 1.00 65.06 126 ILE A CA 1
ATOM 1051 C C . ILE A 1 126 ? -10.120 1.330 16.871 1.00 65.06 126 ILE A C 1
ATOM 1053 O O . ILE A 1 126 ? -11.028 0.780 16.246 1.00 65.06 126 ILE A O 1
ATOM 1057 N N . LYS A 1 127 ? -9.348 0.666 17.741 1.00 65.44 127 LYS A N 1
ATOM 1058 C CA . LYS A 1 127 ? -9.597 -0.729 18.099 1.00 65.44 127 LYS A CA 1
ATOM 1059 C C . LYS A 1 127 ? -11.003 -0.873 18.662 1.00 65.44 127 LYS A C 1
ATOM 1061 O O . LYS A 1 127 ? -11.671 -1.793 18.232 1.00 65.44 127 LYS A O 1
ATOM 1066 N N . GLU A 1 128 ? -11.471 0.000 19.549 1.00 65.56 128 GLU A N 1
ATOM 1067 C CA . GLU A 1 128 ? -12.829 -0.059 20.113 1.00 65.56 128 GLU A CA 1
ATOM 1068 C C . GLU A 1 128 ? -13.942 0.224 19.097 1.00 65.56 128 GLU A C 1
ATOM 1070 O O . GLU A 1 128 ? -14.930 -0.502 19.079 1.00 65.56 128 GLU A O 1
ATOM 1075 N N . ALA A 1 129 ? -13.786 1.216 18.220 1.00 60.75 129 ALA A N 1
ATOM 1076 C CA . ALA A 1 129 ? -14.818 1.584 17.244 1.00 60.75 129 ALA A CA 1
ATOM 1077 C C . ALA A 1 129 ? -15.072 0.512 16.167 1.00 60.75 129 ALA A C 1
ATOM 1079 O O . ALA A 1 129 ? -16.109 0.515 15.514 1.00 60.75 129 ALA A O 1
ATOM 1080 N N . LEU A 1 130 ? -14.129 -0.411 15.985 1.00 61.66 130 LEU A N 1
ATOM 1081 C CA . LEU A 1 130 ? -14.198 -1.534 15.052 1.00 61.66 130 LEU A CA 1
ATOM 1082 C C . LEU A 1 130 ? -14.744 -2.823 15.717 1.00 61.66 130 LEU A C 1
ATOM 1084 O O . LEU A 1 130 ? -14.254 -3.917 15.410 1.00 61.66 130 LE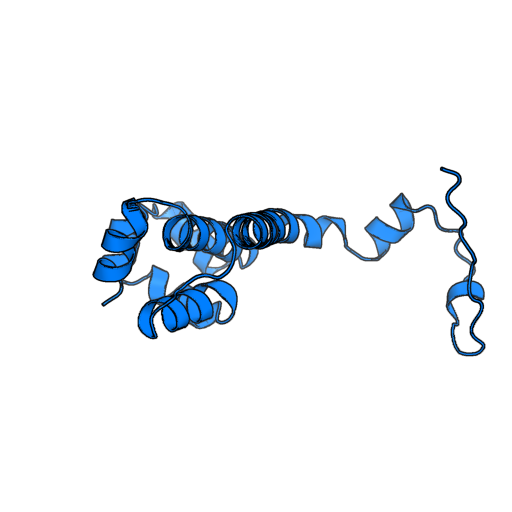U A O 1
ATOM 1088 N N . VAL A 1 131 ? -15.612 -2.720 16.743 1.00 54.25 131 VAL A N 1
ATOM 1089 C CA . VAL A 1 131 ? -16.357 -3.868 17.341 1.00 54.25 131 VAL A CA 1
ATOM 1090 C C . VAL A 1 131 ? -17.613 -4.084 16.513 1.00 54.25 131 VAL A C 1
ATOM 1092 O O . VAL A 1 131 ? -17.854 -5.261 16.166 1.00 54.25 131 VAL A O 1
#

Sequence (131 aa):
MADYYFCRQLDYCQGFAGEVEWTVRSWRADQGFDEYEQGRREWLEILLQQGLQGPLQANARVRRIFTTIAYDPDRFRRMILEPAFRQSFHLDNEELNSIMTNDLALLKVSYRCLNALLFTEAAERIKEALV

pLDDT: mean 85.62, std 9.61, range [53.22, 95.62]

Mean predicted aligned error: 7.33 Å

Secondary structure (DSSP, 8-state):
----------TT-GGGG-SPPPPHHHHHHHTTHHHHHHHHHHHHHHHHHHHHH------HHHHHHHHHHHH-HHHHHHHHTSHHHHHHHT--HHHHHHHHH-HHHHHHHHHHHHHHHHHSTTHHHHHHHT-

Foldseek 3Di:
DDDDDDDDDDPPDCVVVDPDDDDPVRVCVVVVVVVVVLLVPLVVVLVVVDVVVDDDPDDPLLVVVLCCLPPVLVSLLVLCPDPLNCVLLVDDPVLNVCSNPPVSSSSVVSSVLSCCCRPDPCVVVSSVSSD